Protein AF-A0AAD4YSX8-F1 (afdb_monomer_lite)

Foldseek 3Di:
DDDDDDDDDDDDDDDDDDDDDDDDDDDDDDDDDDDDDDDDDDDDDDDDDDDDDDDPPPDPPPPPPPDDPVNVVVVVVVVVVVVVVVVVVVVVVVVVVVVVVVVVVVVVVVVPQQDLLNLLVLQPPDDPVLSVVLVVVCVVVVVVVVSSPDDSPRNVVVSVVVVD

InterPro domains:
  IPR055314 At2g29880-like [PTHR47864] (16-163)
  IPR056253 At2g29880-like, C-terminal domain [PF24769] (121-162)

Organism: Prunus dulcis (NCBI:txid3755)

Sequence (164 aa):
MRPTRLQDTNEAFVPSQNETSYQSLSSGNFTSSPFLDTNLEAPLEKLPQRKKPKTESEANNNSVETITRAELVEKVYVGIDSIAAITTEIRGIHSLMEKREREREREREREREPTMFGMLSMTPNLDNRARYKALGLVHKLGMKNAFLKMLPEERSEWILYNME

Radius of gyration: 42.38 Å; chains: 1; bounding box: 93×68×117 Å

Secondary structure (DSSP, 8-state):
--PPPP-----PPP-----PPP----------------------------------------------HHHHHHHHHHHHHHHHHHHHHHHHHHHHHHHHHHHHHHHHHHHHSPPHHHHHHTSTT--HHHHHHHHHHHHHTT-HHHHHHS-HHHHHHHHHHHH-

pLDDT: mean 73.57, std 24.96, range [30.38, 98.62]

Structure (mmCIF, N/CA/C/O backbone):
data_AF-A0AAD4YSX8-F1
#
_entry.id   AF-A0AAD4YSX8-F1
#
loop_
_atom_site.group_PDB
_atom_site.id
_atom_site.type_symbol
_atom_site.label_atom_id
_atom_site.label_alt_id
_atom_site.label_comp_id
_atom_site.label_asym_id
_atom_site.label_entity_id
_atom_site.label_seq_id
_atom_site.pdbx_PDB_ins_code
_atom_site.Cartn_x
_atom_site.Cartn_y
_atom_site.Cartn_z
_atom_site.occupancy
_atom_site.B_iso_or_equiv
_atom_site.auth_seq_id
_atom_site.auth_comp_id
_atom_site.auth_asym_id
_atom_site.auth_atom_id
_atom_site.pdbx_PDB_model_num
ATOM 1 N N . MET A 1 1 ? 59.522 -51.592 31.646 1.00 36.47 1 MET A N 1
ATOM 2 C CA . MET A 1 1 ? 59.114 -50.530 32.591 1.00 36.47 1 MET A CA 1
ATOM 3 C C . MET A 1 1 ? 58.765 -49.268 31.813 1.00 36.47 1 MET A C 1
ATOM 5 O O . MET A 1 1 ? 59.530 -48.909 30.933 1.00 36.47 1 MET A O 1
ATOM 9 N N . ARG A 1 2 ? 57.650 -48.636 32.215 1.00 38.03 2 ARG A N 1
ATOM 10 C CA . ARG A 1 2 ? 57.128 -47.288 31.894 1.00 38.03 2 ARG A CA 1
ATOM 11 C C . ARG A 1 2 ? 56.547 -47.039 30.475 1.00 38.03 2 ARG A C 1
ATOM 13 O O . ARG A 1 2 ? 57.309 -46.849 29.534 1.00 38.03 2 ARG A O 1
ATOM 20 N N . PRO A 1 3 ? 55.204 -46.969 30.343 1.00 43.78 3 PRO A N 1
ATOM 21 C CA . PRO A 1 3 ? 54.506 -46.425 29.177 1.00 43.78 3 PRO A CA 1
ATOM 22 C C . PRO A 1 3 ? 54.177 -44.934 29.379 1.00 43.78 3 PRO A C 1
ATOM 24 O O . PRO A 1 3 ? 53.847 -44.523 30.495 1.00 43.78 3 PRO A O 1
ATOM 27 N N . THR A 1 4 ? 54.236 -44.127 28.315 1.00 47.12 4 THR A N 1
ATOM 28 C CA . THR A 1 4 ? 53.830 -42.712 28.363 1.00 47.12 4 THR A CA 1
ATOM 29 C C . THR A 1 4 ? 52.468 -42.518 27.704 1.00 47.12 4 THR A C 1
ATOM 31 O O . THR A 1 4 ? 52.161 -43.076 26.656 1.00 47.12 4 THR A O 1
ATOM 34 N N . ARG A 1 5 ? 51.664 -41.759 28.441 1.00 44.09 5 ARG A N 1
ATOM 35 C CA . ARG A 1 5 ? 50.216 -41.573 28.460 1.00 44.09 5 ARG A CA 1
ATOM 36 C C . ARG A 1 5 ? 49.720 -40.615 27.368 1.00 44.09 5 ARG A C 1
ATOM 38 O O . ARG A 1 5 ? 50.393 -39.635 27.062 1.00 44.09 5 ARG A O 1
ATOM 45 N N . LEU A 1 6 ? 48.512 -40.892 26.877 1.00 46.69 6 LEU A N 1
ATOM 46 C CA . LEU A 1 6 ? 47.639 -39.996 26.109 1.00 46.69 6 LEU A CA 1
ATOM 47 C C . LEU A 1 6 ? 47.436 -38.659 26.844 1.00 46.69 6 LEU A C 1
ATOM 49 O O . LEU A 1 6 ? 47.258 -38.658 28.065 1.00 46.69 6 LEU A O 1
ATOM 53 N N . GLN A 1 7 ? 47.432 -37.549 26.106 1.00 47.00 7 GLN A N 1
ATOM 54 C CA . GLN A 1 7 ? 46.979 -36.250 26.602 1.00 47.00 7 GLN A CA 1
ATOM 55 C C . GLN A 1 7 ? 45.693 -35.857 25.870 1.00 47.00 7 GLN A C 1
ATOM 57 O O . GLN A 1 7 ? 45.723 -35.523 24.690 1.00 47.00 7 GLN A O 1
ATOM 62 N N . ASP A 1 8 ? 44.584 -35.935 26.605 1.00 44.94 8 ASP A N 1
ATOM 63 C CA . ASP A 1 8 ? 43.395 -35.110 26.411 1.00 44.94 8 ASP A CA 1
ATOM 64 C C . ASP A 1 8 ? 43.659 -33.760 27.085 1.00 44.94 8 ASP A C 1
ATOM 66 O O . ASP A 1 8 ? 43.934 -33.726 28.288 1.00 44.94 8 ASP A O 1
ATOM 70 N N . THR A 1 9 ? 43.521 -32.655 26.356 1.00 52.06 9 THR A N 1
ATOM 71 C CA . THR A 1 9 ? 43.367 -31.323 26.957 1.00 52.06 9 THR A CA 1
ATOM 72 C C . THR A 1 9 ? 42.330 -30.524 26.179 1.00 52.06 9 THR A C 1
ATOM 74 O O . THR A 1 9 ? 42.583 -30.029 25.084 1.00 52.06 9 THR A O 1
ATOM 77 N N . ASN A 1 10 ? 41.149 -30.417 26.787 1.00 48.97 10 ASN A N 1
ATOM 78 C CA . ASN A 1 10 ? 40.174 -29.366 26.535 1.00 48.97 10 ASN A CA 1
ATOM 79 C C . ASN A 1 10 ? 40.813 -28.013 26.881 1.00 48.97 10 ASN A C 1
ATOM 81 O O . ASN A 1 10 ? 41.177 -27.817 28.040 1.00 48.97 10 ASN A O 1
ATOM 85 N N . GLU A 1 11 ? 40.889 -27.074 25.938 1.00 51.09 11 GLU A N 1
ATOM 86 C CA . GLU A 1 11 ? 41.159 -25.671 26.264 1.00 51.09 11 GLU A CA 1
ATOM 87 C C . GLU A 1 11 ? 40.026 -24.773 25.771 1.00 51.09 11 GLU A C 1
ATOM 89 O O . GLU A 1 11 ? 39.650 -24.744 24.599 1.00 51.09 11 GLU A O 1
ATOM 94 N N . ALA A 1 12 ? 39.442 -24.092 26.754 1.00 46.09 12 ALA A N 1
ATOM 95 C CA . ALA A 1 12 ? 38.372 -23.131 26.634 1.00 46.09 12 ALA A CA 1
ATOM 96 C C . ALA A 1 12 ? 38.856 -21.839 25.960 1.00 46.09 12 ALA A C 1
ATOM 98 O O . ALA A 1 12 ? 40.000 -21.416 26.105 1.00 46.09 12 ALA A O 1
ATOM 99 N N . PHE A 1 13 ? 37.937 -21.193 25.249 1.00 44.00 13 PHE A N 1
ATOM 100 C CA . PHE A 1 13 ? 38.135 -19.916 24.573 1.00 44.00 13 PHE A CA 1
ATOM 101 C C . PHE A 1 13 ? 38.420 -18.798 25.596 1.00 44.00 13 PHE A C 1
ATOM 103 O O . PHE A 1 13 ? 37.595 -18.534 26.471 1.00 44.00 13 PHE A O 1
ATOM 110 N N . VAL A 1 14 ? 39.571 -18.128 25.478 1.00 52.47 14 VAL A N 1
ATOM 111 C CA . VAL A 1 14 ? 39.961 -16.964 26.295 1.00 52.47 14 VAL A CA 1
ATOM 112 C C . VAL A 1 14 ? 39.785 -15.682 25.469 1.00 52.47 14 VAL A C 1
ATOM 114 O O . VAL A 1 14 ? 40.426 -15.560 24.425 1.00 52.47 14 VAL A O 1
ATOM 117 N N . PRO A 1 15 ? 38.981 -14.691 25.901 1.00 39.22 15 PRO A N 1
ATOM 118 C CA . PRO A 1 15 ? 38.964 -13.372 25.273 1.00 39.22 15 PRO A CA 1
ATOM 119 C C . PRO A 1 15 ? 40.130 -12.518 25.793 1.00 39.22 15 PRO A C 1
ATOM 121 O O . PRO A 1 15 ? 40.189 -12.179 26.974 1.00 39.22 15 PRO A O 1
ATOM 124 N N . SER A 1 16 ? 41.052 -12.160 24.899 1.00 42.44 16 SER A N 1
ATOM 125 C CA . SER A 1 16 ? 42.118 -11.184 25.149 1.00 42.44 16 SER A CA 1
ATOM 126 C C . SER A 1 16 ? 41.550 -9.763 25.059 1.00 42.44 16 SER A C 1
ATOM 128 O O . SER A 1 16 ? 40.870 -9.410 24.097 1.00 42.44 16 SER A O 1
ATOM 130 N N . GLN A 1 17 ? 41.821 -8.961 26.091 1.00 45.31 17 GLN A N 1
ATOM 131 C CA . GLN A 1 17 ? 41.582 -7.521 26.112 1.00 45.31 17 GLN A CA 1
ATOM 132 C C . GLN A 1 17 ? 42.851 -6.779 25.691 1.00 45.31 17 GLN A C 1
ATOM 134 O O . GLN A 1 17 ? 43.919 -7.036 26.245 1.00 45.31 17 GLN A O 1
ATOM 139 N N . ASN A 1 18 ? 42.720 -5.835 24.760 1.00 42.12 18 ASN A N 1
ATOM 140 C CA . ASN A 1 18 ? 43.640 -4.712 24.594 1.00 42.12 18 ASN A CA 1
ATOM 141 C C . ASN A 1 18 ? 42.841 -3.445 24.215 1.00 42.12 18 ASN A C 1
ATOM 143 O O . ASN A 1 18 ? 42.150 -3.388 23.207 1.00 42.12 18 ASN A O 1
ATOM 147 N N . GLU A 1 19 ? 42.646 -2.564 25.196 1.00 37.34 19 GLU A N 1
ATOM 148 C CA . GLU A 1 19 ? 43.289 -1.242 25.330 1.00 37.34 19 GLU A CA 1
ATOM 149 C C . GLU A 1 19 ? 42.514 -0.091 24.659 1.00 37.34 19 GLU A C 1
ATOM 151 O O . GLU A 1 19 ? 42.807 0.353 23.551 1.00 37.34 19 GLU A O 1
ATOM 156 N N . THR A 1 20 ? 41.537 0.449 25.398 1.00 38.59 20 THR A N 1
ATOM 157 C CA . THR A 1 20 ? 40.966 1.780 25.150 1.00 38.59 20 THR A CA 1
ATOM 158 C C . THR A 1 20 ? 41.870 2.828 25.799 1.00 38.59 20 THR A C 1
ATOM 160 O O . THR A 1 20 ? 42.059 2.832 27.015 1.00 38.59 20 THR A O 1
ATOM 163 N N . SER A 1 21 ? 42.430 3.710 24.972 1.00 35.22 21 SER A N 1
ATOM 164 C CA . SER A 1 21 ? 43.301 4.816 25.372 1.00 35.22 21 SER A CA 1
ATOM 165 C C . SER A 1 21 ? 42.560 5.872 26.206 1.00 35.22 21 SER A C 1
ATOM 167 O O . SER A 1 21 ? 41.429 6.256 25.905 1.00 35.22 21 SER A O 1
ATOM 169 N N . TYR A 1 22 ? 43.225 6.319 27.268 1.00 40.31 22 TYR A N 1
ATOM 170 C CA . TYR A 1 22 ? 42.784 7.293 28.262 1.00 40.31 22 TYR A CA 1
ATOM 171 C C . TYR A 1 22 ? 42.690 8.718 27.686 1.00 40.31 22 TYR A C 1
ATOM 173 O O . TYR A 1 22 ? 43.587 9.142 26.967 1.00 40.31 22 TYR A O 1
ATOM 181 N N . GLN A 1 23 ? 41.688 9.502 28.101 1.00 36.72 23 GLN A N 1
ATOM 182 C CA . GLN A 1 23 ? 41.890 10.626 29.033 1.00 36.72 23 GLN A CA 1
ATOM 183 C C . GLN A 1 23 ? 40.564 11.318 29.397 1.00 36.72 23 GLN A C 1
ATOM 185 O O . GLN A 1 23 ? 39.828 11.815 28.547 1.00 36.72 23 GLN A O 1
ATOM 190 N N . SER A 1 24 ? 40.309 11.370 30.705 1.00 38.97 24 SER A N 1
ATOM 191 C CA . SER A 1 24 ? 39.274 12.168 31.359 1.00 38.97 24 SER A CA 1
ATOM 192 C C . SER A 1 24 ? 39.807 13.560 31.694 1.00 38.97 24 SER A C 1
ATOM 194 O O . SER A 1 24 ? 40.890 13.681 32.261 1.00 38.97 24 SER A O 1
ATOM 196 N N . LEU A 1 25 ? 38.985 14.589 31.489 1.00 34.84 25 LEU A N 1
ATOM 197 C CA . LEU A 1 25 ? 39.020 15.813 32.290 1.00 34.84 25 LEU A CA 1
ATOM 198 C C . LEU A 1 25 ? 37.662 15.954 32.982 1.00 34.84 25 LEU A C 1
ATOM 200 O O . LEU A 1 25 ? 36.694 16.435 32.403 1.00 34.84 25 LEU A O 1
ATOM 204 N N . SER A 1 26 ? 37.603 15.496 34.230 1.00 39.62 26 SER A N 1
ATOM 205 C CA . SER A 1 26 ? 36.568 15.858 35.196 1.00 39.62 26 SER A CA 1
ATOM 206 C C . SER A 1 26 ? 37.270 16.200 36.506 1.00 39.62 26 SER A C 1
ATOM 208 O O . SER A 1 26 ? 37.947 15.352 37.082 1.00 39.62 26 SER A O 1
ATOM 210 N N . SER A 1 27 ? 37.103 17.441 36.956 1.00 37.22 27 SER A N 1
ATOM 211 C CA . SER A 1 27 ? 37.524 17.958 38.264 1.00 37.22 27 SER A CA 1
ATOM 212 C C . SER A 1 27 ? 36.227 18.319 39.005 1.00 37.22 27 SER A C 1
ATOM 214 O O . SER A 1 27 ? 35.489 19.157 38.500 1.00 37.22 27 SER A O 1
ATOM 216 N N . GLY A 1 28 ? 35.760 17.516 39.975 1.00 32.91 28 GLY A N 1
ATOM 217 C CA . GLY A 1 28 ? 35.861 17.767 41.433 1.00 32.91 28 GLY A CA 1
ATOM 218 C C . GLY A 1 28 ? 34.828 18.814 41.915 1.00 32.91 28 GLY A C 1
ATOM 219 O O . GLY A 1 28 ? 34.792 19.896 41.352 1.00 32.91 28 GLY A O 1
ATOM 220 N N . ASN A 1 29 ? 33.948 18.631 42.916 1.00 38.41 29 ASN A N 1
ATOM 221 C CA . ASN A 1 29 ? 34.019 17.852 44.161 1.00 38.41 29 ASN A CA 1
ATOM 222 C C . ASN A 1 29 ? 32.618 17.579 44.792 1.00 38.41 29 ASN A C 1
ATOM 224 O O . ASN A 1 29 ? 31.776 18.467 44.823 1.00 38.41 29 ASN A O 1
ATOM 228 N N . PHE A 1 30 ? 32.458 16.347 45.310 1.00 35.22 30 PHE A N 1
ATOM 229 C CA . PHE A 1 30 ? 31.779 15.803 46.521 1.00 35.22 30 PHE A CA 1
ATOM 230 C C . PHE A 1 30 ? 30.560 16.525 47.158 1.00 35.22 30 PHE A C 1
ATOM 232 O O . PHE A 1 30 ? 30.591 17.724 47.407 1.00 35.22 30 PHE A O 1
ATOM 239 N N . THR A 1 31 ? 29.499 15.817 47.596 1.00 31.31 31 THR A N 1
ATOM 240 C CA . THR A 1 31 ? 29.459 15.148 48.925 1.00 31.31 31 THR A CA 1
ATOM 241 C C . THR A 1 31 ? 28.287 14.141 49.092 1.00 31.31 31 THR A C 1
ATOM 243 O O . THR A 1 31 ? 27.151 14.453 48.760 1.00 31.31 31 THR A O 1
ATOM 246 N N . SER A 1 32 ? 28.652 12.976 49.659 1.00 32.34 32 SER A N 1
ATOM 247 C CA . SER A 1 32 ? 27.956 11.956 50.491 1.00 32.34 32 SER A CA 1
ATOM 248 C C . SER A 1 32 ? 26.796 11.041 50.014 1.00 32.34 32 SER A C 1
ATOM 250 O O . SER A 1 32 ? 25.717 11.443 49.600 1.00 32.34 32 SER A O 1
ATOM 252 N N . SER A 1 33 ? 27.053 9.749 50.258 1.00 38.78 33 SER A N 1
ATOM 253 C CA . SER A 1 33 ? 26.220 8.536 50.445 1.00 38.78 33 SER A CA 1
ATOM 254 C C . SER A 1 33 ? 26.993 7.684 51.505 1.00 38.78 33 SER A C 1
ATOM 256 O O . SER A 1 33 ? 28.178 8.007 51.674 1.00 38.78 33 SER A O 1
ATOM 258 N N . PRO A 1 34 ? 26.496 6.637 52.220 1.00 48.50 34 PRO A N 1
ATOM 259 C CA . PRO A 1 34 ? 25.294 5.818 52.014 1.00 48.50 34 PRO A CA 1
ATOM 260 C C . PRO A 1 34 ? 24.506 5.418 53.297 1.00 48.50 34 PRO A C 1
ATOM 262 O O . PRO A 1 34 ? 24.796 5.817 54.421 1.00 48.50 34 PRO A O 1
ATOM 265 N N . PHE A 1 35 ? 23.478 4.608 53.054 1.00 41.09 35 PHE A N 1
ATOM 266 C CA . PHE A 1 35 ? 22.506 3.950 53.931 1.00 41.09 35 PHE A CA 1
ATOM 267 C C . PHE A 1 35 ? 23.093 2.825 54.826 1.00 41.09 35 PHE A C 1
ATOM 269 O O . PHE A 1 35 ? 24.075 2.204 54.424 1.00 41.09 35 PHE A O 1
ATOM 276 N N . LEU A 1 36 ? 22.449 2.493 55.966 1.00 37.97 36 LEU A N 1
ATOM 277 C CA . LEU A 1 36 ? 21.665 1.246 56.198 1.00 37.97 36 LEU A CA 1
ATOM 278 C C . LEU A 1 36 ? 21.368 0.921 57.693 1.00 37.97 36 LEU A C 1
ATOM 280 O O . LEU A 1 36 ? 22.230 1.041 58.556 1.00 37.97 36 LEU A O 1
ATOM 284 N N . ASP A 1 37 ? 20.122 0.465 57.900 1.00 37.72 37 ASP A N 1
ATOM 285 C CA . ASP A 1 37 ? 19.553 -0.561 58.803 1.00 37.72 37 ASP A CA 1
ATOM 286 C C . ASP A 1 37 ? 19.862 -0.642 60.306 1.00 37.72 37 ASP A C 1
ATOM 288 O O . ASP A 1 37 ? 20.985 -0.926 60.709 1.00 37.72 37 ASP A O 1
ATOM 292 N N . THR A 1 38 ? 18.800 -0.667 61.136 1.00 30.38 38 THR A N 1
ATOM 293 C CA . THR A 1 38 ? 18.676 -1.656 62.236 1.00 30.38 38 THR A CA 1
ATOM 294 C C . THR A 1 38 ? 17.224 -1.834 62.725 1.00 30.38 38 THR A C 1
ATOM 296 O O . THR A 1 38 ? 16.585 -0.890 63.182 1.00 30.38 38 THR A O 1
ATOM 299 N N . ASN A 1 39 ? 16.722 -3.073 62.679 1.00 43.81 39 ASN A N 1
ATOM 300 C CA . ASN A 1 39 ? 15.679 -3.597 63.572 1.00 43.81 39 ASN A CA 1
ATOM 301 C C . ASN A 1 39 ? 16.382 -4.375 64.704 1.00 43.81 39 ASN A C 1
ATOM 303 O O . ASN A 1 39 ? 17.262 -5.167 64.375 1.00 43.81 39 ASN A O 1
ATOM 307 N N . LEU A 1 40 ? 15.967 -4.185 65.971 1.00 41.12 40 LEU A N 1
ATOM 308 C CA . LEU A 1 40 ? 15.732 -5.197 67.035 1.00 41.12 40 LEU A CA 1
ATOM 309 C C . LEU A 1 40 ? 15.933 -4.664 68.481 1.00 41.12 40 LEU A C 1
ATOM 311 O O . LEU A 1 40 ? 17.022 -4.253 68.862 1.00 41.12 40 LEU A O 1
ATOM 315 N N . GLU A 1 41 ? 14.854 -4.828 69.265 1.00 34.22 41 GLU A N 1
ATOM 316 C CA . GLU A 1 41 ? 14.779 -5.288 70.675 1.00 34.22 41 GLU A CA 1
ATOM 317 C C . GLU A 1 41 ? 14.809 -4.294 71.877 1.00 34.22 41 GLU A C 1
ATOM 319 O O . GLU A 1 41 ? 15.597 -3.359 71.949 1.00 34.22 41 GLU A O 1
ATOM 324 N N . ALA A 1 42 ? 13.868 -4.510 72.821 1.00 42.38 42 ALA A N 1
ATOM 325 C CA . ALA A 1 42 ? 13.394 -3.634 73.922 1.00 42.38 42 ALA A CA 1
ATOM 326 C C . ALA A 1 42 ? 13.992 -3.985 75.316 1.00 42.38 42 ALA A C 1
ATOM 328 O O . ALA A 1 42 ? 14.569 -5.066 75.435 1.00 42.38 42 ALA A O 1
ATOM 329 N N . PRO A 1 43 ? 13.848 -3.154 76.393 1.00 37.56 43 PRO A N 1
ATOM 330 C CA . PRO A 1 43 ? 12.761 -3.380 77.386 1.00 37.56 43 PRO A CA 1
ATOM 331 C C . PRO A 1 43 ? 12.268 -2.177 78.266 1.00 37.56 43 PRO A C 1
ATOM 333 O O . PRO A 1 43 ? 13.024 -1.285 78.627 1.00 37.56 43 PRO A O 1
ATOM 336 N N . LEU A 1 44 ? 10.990 -2.272 78.684 1.00 39.12 44 LEU A N 1
ATOM 337 C CA . LEU A 1 44 ? 10.345 -1.949 79.990 1.00 39.12 44 LEU A CA 1
ATOM 338 C C . LEU A 1 44 ? 10.568 -0.603 80.744 1.00 39.12 44 LEU A C 1
ATOM 340 O O . LEU A 1 44 ? 11.667 -0.327 81.194 1.00 39.12 44 LEU A O 1
ATOM 344 N N . GLU A 1 45 ? 9.448 0.097 81.037 1.00 36.31 45 GLU A N 1
ATOM 345 C CA . GLU A 1 45 ? 9.057 0.895 82.248 1.00 36.31 45 GLU A CA 1
ATOM 346 C C . GLU A 1 45 ? 8.163 2.095 81.813 1.00 36.31 45 GLU A C 1
ATOM 348 O O . GLU A 1 45 ? 8.511 2.775 80.861 1.00 36.31 45 GLU A O 1
ATOM 353 N N . LYS A 1 46 ? 6.998 2.495 82.361 1.00 42.75 46 LYS A N 1
ATOM 354 C CA . LYS A 1 46 ? 6.200 2.262 83.586 1.00 42.75 46 LYS A CA 1
ATOM 355 C C . LYS A 1 46 ? 4.716 2.673 83.317 1.00 42.75 46 LYS A C 1
ATOM 357 O O . LYS A 1 46 ? 4.416 3.348 82.340 1.00 42.75 46 LYS A O 1
ATOM 362 N N . LEU A 1 47 ? 3.812 2.231 84.202 1.00 42.22 47 LEU A N 1
ATOM 363 C CA . LEU A 1 47 ? 2.323 2.238 84.201 1.00 42.22 47 LEU A CA 1
ATOM 364 C C . LEU A 1 47 ? 1.648 3.649 84.420 1.00 42.22 47 LEU A C 1
ATOM 366 O O . LEU A 1 47 ? 2.342 4.657 84.410 1.00 42.22 47 LEU A O 1
ATOM 370 N N . PRO A 1 48 ? 0.319 3.776 84.682 1.00 44.09 48 PRO A N 1
ATOM 371 C CA . PRO A 1 48 ? -0.752 4.243 83.790 1.00 44.09 48 PRO A CA 1
ATOM 372 C C . PRO A 1 48 ? -1.327 5.644 84.138 1.00 44.09 48 PRO A C 1
ATOM 374 O O . PRO A 1 48 ? -1.488 5.997 85.304 1.00 44.09 48 PRO A O 1
ATOM 377 N N . GLN A 1 49 ? -1.826 6.400 83.157 1.00 41.78 49 GLN A N 1
ATOM 378 C CA . GLN A 1 49 ? -2.755 7.516 83.420 1.00 41.78 49 GLN A CA 1
ATOM 379 C C . GLN A 1 49 ? -4.143 7.149 82.894 1.00 41.78 49 GLN A C 1
ATOM 381 O O . GLN A 1 49 ? -4.542 7.419 81.765 1.00 41.78 49 GLN A O 1
ATOM 386 N N . ARG A 1 50 ? -4.880 6.451 83.758 1.00 47.56 50 ARG A N 1
ATOM 387 C CA . ARG A 1 50 ? -6.313 6.208 83.629 1.00 47.56 50 ARG A CA 1
ATOM 388 C C . ARG A 1 50 ? -7.049 7.515 83.931 1.00 47.56 50 ARG A C 1
ATOM 390 O O . ARG A 1 50 ? -6.947 7.987 85.059 1.00 47.56 50 ARG A O 1
ATOM 397 N N . LYS A 1 51 ? -7.852 8.010 82.979 1.00 52.09 51 LYS A N 1
ATOM 398 C CA . LYS A 1 51 ? -9.260 8.442 83.165 1.00 52.09 51 LYS A CA 1
ATOM 399 C C . LYS A 1 51 ? -9.869 8.937 81.839 1.00 52.09 51 LYS A C 1
ATOM 401 O O . LYS A 1 51 ? -9.423 9.920 81.266 1.00 52.09 51 LYS A O 1
ATOM 406 N N . LYS A 1 52 ? -10.908 8.226 81.381 1.00 53.47 52 LYS A N 1
ATOM 407 C CA . LYS A 1 52 ? -11.847 8.635 80.319 1.00 53.47 52 LYS A CA 1
ATOM 408 C C . LYS A 1 52 ? -12.743 9.773 80.831 1.00 53.47 52 LYS A C 1
ATOM 410 O O . LYS A 1 52 ? -13.094 9.753 82.012 1.00 53.47 52 LYS A O 1
ATOM 415 N N . PRO A 1 53 ? -13.258 10.624 79.936 1.00 48.72 53 PRO A N 1
ATOM 416 C CA . PRO A 1 53 ? -14.709 10.774 79.875 1.00 48.72 53 PRO A CA 1
ATOM 417 C C . PRO A 1 53 ? -15.272 10.148 78.598 1.00 48.72 53 PRO A C 1
ATOM 419 O O . PRO A 1 53 ? -14.750 10.293 77.498 1.00 48.72 53 PRO A O 1
ATOM 422 N N . LYS A 1 54 ? -16.324 9.366 78.815 1.00 52.28 54 LYS A N 1
ATOM 423 C CA . LYS A 1 54 ? -17.124 8.637 77.840 1.00 52.28 54 LYS A CA 1
ATOM 424 C C . LYS A 1 54 ? -17.919 9.648 77.006 1.00 52.28 54 LYS A C 1
ATOM 426 O O . LYS A 1 54 ? -18.808 10.291 77.550 1.00 52.28 54 LYS A O 1
ATOM 431 N N . THR A 1 55 ? -17.621 9.759 75.714 1.00 46.00 55 THR A N 1
ATOM 432 C CA . THR A 1 55 ? -18.575 10.292 74.736 1.00 46.00 55 THR A CA 1
ATOM 433 C C . THR A 1 55 ? -19.250 9.088 74.100 1.00 46.00 55 THR A C 1
ATOM 435 O O . THR A 1 55 ? -18.607 8.280 73.433 1.00 46.00 55 THR A O 1
ATOM 438 N N . GLU A 1 56 ? -20.532 8.917 74.397 1.00 50.53 56 GLU A N 1
ATOM 439 C CA . GLU A 1 56 ? -21.409 8.023 73.654 1.00 50.53 56 GLU A CA 1
ATOM 440 C C . GLU A 1 56 ? -21.543 8.613 72.249 1.00 50.53 56 GLU A C 1
ATOM 442 O O . GLU A 1 56 ? -22.312 9.540 72.029 1.00 50.53 56 GLU A O 1
ATOM 447 N N . SER A 1 57 ? -20.739 8.129 71.300 1.00 48.41 57 SER A N 1
ATOM 448 C CA . SER A 1 57 ? -21.137 8.194 69.898 1.00 48.41 57 SER A CA 1
ATOM 449 C C . SER A 1 57 ? -21.919 6.920 69.600 1.00 48.41 57 SER A C 1
ATOM 451 O O . SER A 1 57 ? -21.378 5.915 69.129 1.00 48.41 57 SER A O 1
ATOM 453 N N . GLU A 1 58 ? -23.204 6.955 69.940 1.00 55.09 58 GLU A N 1
ATOM 454 C CA . GLU A 1 58 ? -24.202 6.185 69.212 1.00 55.09 58 GLU A CA 1
ATOM 455 C C . GLU A 1 58 ? -24.128 6.595 67.741 1.00 55.09 58 GLU A C 1
ATOM 457 O O . GLU A 1 58 ? -24.510 7.700 67.377 1.00 55.09 58 GLU A O 1
ATOM 462 N N . ALA A 1 59 ? -23.548 5.720 66.925 1.00 50.19 59 ALA A N 1
ATOM 463 C CA . ALA A 1 59 ? -23.885 5.497 65.520 1.00 50.19 59 ALA A CA 1
ATOM 464 C C . ALA A 1 59 ? -22.892 4.468 64.973 1.00 50.19 59 ALA A C 1
ATOM 466 O O . ALA A 1 59 ? -22.038 4.752 64.135 1.00 50.19 59 ALA A O 1
ATOM 467 N N . ASN A 1 60 ? -22.987 3.239 65.484 1.00 49.91 60 ASN A N 1
ATOM 468 C CA . ASN A 1 60 ? -22.519 2.087 64.732 1.00 49.91 60 ASN A CA 1
ATOM 469 C C . ASN A 1 60 ? -23.450 1.934 63.521 1.00 49.91 60 ASN A C 1
ATOM 471 O O . ASN A 1 60 ? -24.405 1.163 63.557 1.00 49.91 60 ASN A O 1
ATOM 475 N N . ASN A 1 61 ? -23.188 2.695 62.463 1.00 55.88 61 ASN A N 1
ATOM 476 C CA . ASN A 1 61 ? -23.850 2.530 61.176 1.00 55.88 61 ASN A CA 1
ATOM 477 C C . ASN A 1 61 ? -23.145 1.423 60.384 1.00 55.88 61 ASN A C 1
ATOM 479 O O . ASN A 1 61 ? -22.769 1.619 59.234 1.00 55.88 61 ASN A O 1
ATOM 483 N N . ASN A 1 62 ? -22.992 0.237 60.973 1.00 55.06 62 ASN A N 1
ATOM 484 C CA . ASN A 1 62 ? -22.816 -0.976 60.182 1.00 55.06 62 ASN A CA 1
ATOM 485 C C . ASN A 1 62 ? -24.203 -1.387 59.670 1.00 55.06 62 ASN A C 1
ATOM 487 O O . ASN A 1 62 ? -24.754 -2.414 60.063 1.00 55.06 62 ASN A O 1
ATOM 491 N N . SER A 1 63 ? -24.797 -0.535 58.831 1.00 48.81 63 SER A N 1
ATOM 492 C CA . SER A 1 63 ? -25.916 -0.938 57.992 1.00 48.81 63 SER A CA 1
ATOM 493 C C . SER A 1 63 ? -25.347 -1.943 57.003 1.00 48.81 63 SER A C 1
ATOM 495 O O . SER A 1 63 ? -24.644 -1.572 56.065 1.00 48.81 63 SER A O 1
ATOM 497 N N . VAL A 1 64 ? -25.590 -3.229 57.247 1.00 62.88 64 VAL A N 1
ATOM 498 C CA . VAL A 1 64 ? -25.446 -4.243 56.206 1.00 62.88 64 VAL A CA 1
ATOM 499 C C . VAL A 1 64 ? -26.503 -3.894 55.162 1.00 62.88 64 VAL A C 1
ATOM 501 O O . VAL A 1 64 ? -27.669 -4.264 55.307 1.00 62.88 64 VAL A O 1
ATOM 504 N N . GLU A 1 65 ? -26.116 -3.109 54.153 1.00 68.75 65 GLU A N 1
ATOM 505 C CA . GLU A 1 65 ? -26.944 -2.867 52.975 1.00 68.75 65 GLU A CA 1
ATOM 506 C C . GLU A 1 65 ? -27.269 -4.227 52.364 1.00 68.75 65 GLU A C 1
ATOM 508 O O . GLU A 1 65 ? -26.435 -4.900 51.754 1.00 68.75 65 GLU A O 1
ATOM 513 N N . THR A 1 66 ? -28.491 -4.680 52.621 1.00 77.44 66 THR A N 1
ATOM 514 C CA . THR A 1 66 ? -28.973 -5.956 52.121 1.00 77.44 66 THR A CA 1
ATOM 515 C C . THR A 1 66 ? -29.405 -5.709 50.686 1.00 77.44 66 THR A C 1
ATOM 517 O O . THR A 1 66 ? -30.526 -5.267 50.450 1.00 77.44 66 THR A O 1
ATOM 520 N N . ILE A 1 67 ? -28.490 -5.942 49.738 1.00 85.56 67 ILE A N 1
ATOM 521 C CA . ILE A 1 67 ? -28.795 -5.861 48.306 1.00 85.56 67 ILE A CA 1
ATOM 522 C C . ILE A 1 67 ? -29.993 -6.750 48.008 1.00 85.56 67 ILE A C 1
ATOM 524 O O . ILE A 1 67 ? -30.016 -7.944 48.332 1.00 85.56 67 ILE A O 1
ATOM 528 N N . THR A 1 68 ? -31.000 -6.162 47.379 1.00 93.44 68 THR A N 1
ATOM 529 C CA . 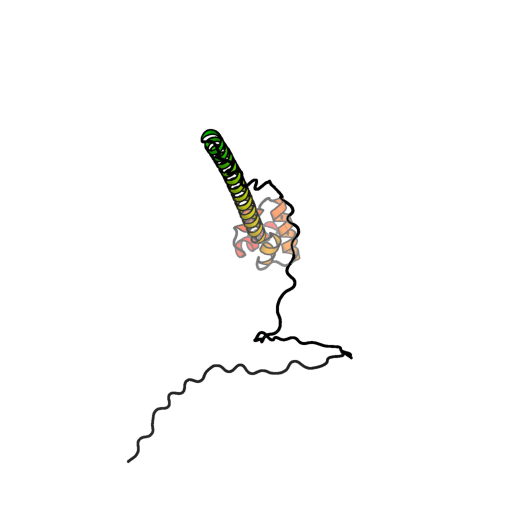THR A 1 68 ? -32.172 -6.919 46.969 1.00 93.44 68 THR A CA 1
ATOM 530 C C . THR A 1 68 ? -31.827 -7.787 45.761 1.00 93.44 68 THR A C 1
ATOM 532 O O . THR A 1 68 ? -30.948 -7.483 44.952 1.00 93.44 68 THR A O 1
ATOM 535 N N . ARG A 1 69 ? -32.557 -8.892 45.589 1.00 93.06 69 ARG A N 1
ATOM 536 C CA . ARG A 1 69 ? -32.403 -9.754 44.407 1.00 93.06 69 ARG A CA 1
ATOM 537 C C . ARG A 1 69 ? -32.567 -8.973 43.094 1.00 93.06 69 ARG A C 1
ATOM 539 O O . ARG A 1 69 ? -31.904 -9.305 42.118 1.00 93.06 69 ARG A O 1
ATOM 546 N N . ALA A 1 70 ? -33.442 -7.966 43.069 1.00 93.62 70 ALA A N 1
ATOM 547 C CA . ALA A 1 70 ? -33.673 -7.129 41.894 1.00 93.62 70 ALA A CA 1
ATOM 548 C C . ALA A 1 70 ? -32.434 -6.289 41.542 1.00 93.62 70 ALA A C 1
ATOM 550 O O . ALA A 1 70 ? -31.986 -6.324 40.399 1.00 93.62 70 ALA A O 1
ATOM 551 N N . GLU A 1 71 ? -31.822 -5.636 42.533 1.00 94.38 71 GLU A N 1
ATOM 552 C CA . GLU A 1 71 ? -30.581 -4.865 42.354 1.00 94.38 71 GLU A CA 1
ATOM 553 C C . GLU A 1 71 ? -29.414 -5.745 41.894 1.00 94.38 71 GLU A C 1
ATOM 555 O O . GLU A 1 71 ? -28.606 -5.330 41.065 1.00 94.38 71 GLU A O 1
ATOM 560 N N . LEU A 1 72 ? -29.317 -6.980 42.402 1.00 94.94 72 LEU A N 1
ATOM 561 C CA . LEU A 1 72 ? -28.298 -7.926 41.944 1.00 94.94 72 LEU A CA 1
ATOM 562 C C . LEU A 1 72 ? -28.476 -8.259 40.456 1.00 94.94 72 LEU A C 1
ATOM 564 O O . LEU A 1 72 ? -27.499 -8.282 39.711 1.00 94.94 72 LEU A O 1
ATOM 568 N N . VAL A 1 73 ? -29.713 -8.509 40.022 1.00 95.69 73 VAL A N 1
ATOM 569 C CA . VAL A 1 73 ? -30.025 -8.819 38.620 1.00 95.69 73 VAL A CA 1
ATOM 570 C C . VAL A 1 73 ? -29.706 -7.631 37.714 1.00 95.69 73 VAL A C 1
ATOM 572 O O . VAL A 1 73 ? -29.075 -7.820 36.677 1.00 95.69 73 VAL A O 1
ATOM 575 N N . GLU A 1 74 ? -30.070 -6.413 38.113 1.00 96.12 74 GLU A N 1
ATOM 576 C CA . GLU A 1 74 ? -29.740 -5.194 37.365 1.00 96.12 74 GLU A CA 1
ATOM 577 C C . GLU A 1 74 ? -28.224 -5.018 37.210 1.00 96.12 74 GLU A C 1
ATOM 579 O O . GLU A 1 74 ? -27.731 -4.835 36.097 1.00 96.12 74 GLU A O 1
ATOM 584 N N . LYS A 1 75 ? -27.462 -5.175 38.301 1.00 95.06 75 LYS A N 1
ATOM 585 C CA . LYS A 1 75 ? -25.992 -5.108 38.263 1.00 95.06 75 LYS A CA 1
ATOM 586 C C . LYS A 1 75 ? -25.382 -6.151 37.326 1.00 95.06 75 LYS A C 1
ATOM 588 O O . LYS A 1 75 ? -24.398 -5.855 36.653 1.00 95.06 75 LYS A O 1
ATOM 593 N N . VAL A 1 76 ? -25.959 -7.353 37.261 1.00 97.06 76 VAL A N 1
ATOM 594 C CA . VAL A 1 76 ? -25.522 -8.396 36.321 1.00 97.06 76 VAL A CA 1
ATOM 595 C C . VAL A 1 76 ? -25.788 -7.980 34.875 1.00 97.06 76 VAL A C 1
ATOM 597 O O . VAL A 1 76 ? -24.889 -8.120 34.050 1.00 97.06 76 VAL A O 1
ATOM 600 N N . TYR A 1 77 ? -26.964 -7.427 34.564 1.00 97.75 77 TYR A N 1
ATOM 601 C CA . TYR A 1 77 ? -27.264 -6.937 33.213 1.00 97.75 77 TYR A CA 1
ATOM 602 C C . TYR A 1 77 ? -26.315 -5.815 32.784 1.00 97.75 77 TYR A C 1
ATOM 604 O O . TYR A 1 77 ? -25.696 -5.918 31.728 1.00 97.75 77 TYR A O 1
ATOM 612 N N . VAL A 1 78 ? -26.101 -4.812 33.641 1.00 97.38 78 VAL A N 1
ATOM 613 C CA . VAL A 1 78 ? -25.136 -3.730 33.377 1.00 97.38 78 VAL A CA 1
ATOM 614 C C . VAL A 1 78 ? -23.721 -4.286 33.167 1.00 97.38 78 VAL A C 1
ATOM 616 O O . VAL A 1 78 ? -22.987 -3.827 32.290 1.00 97.38 78 VAL A O 1
ATOM 619 N N . GLY A 1 79 ? -23.330 -5.304 33.941 1.00 98.06 79 GLY A N 1
ATOM 620 C CA . GLY A 1 79 ? -22.052 -5.993 33.770 1.00 98.06 79 GLY A CA 1
ATOM 621 C C . GLY A 1 79 ? -21.923 -6.688 32.412 1.00 98.06 79 GLY A C 1
ATOM 622 O O . GLY A 1 79 ? -20.885 -6.570 31.763 1.00 98.06 79 GLY A O 1
ATOM 623 N N . ILE A 1 80 ? -22.976 -7.371 31.958 1.00 97.94 80 ILE A N 1
ATOM 624 C CA . ILE A 1 80 ? -23.018 -8.034 30.645 1.00 97.94 80 ILE A CA 1
ATOM 625 C C . ILE A 1 80 ? -22.894 -7.005 29.516 1.00 97.94 80 ILE A C 1
ATOM 627 O O . ILE A 1 80 ? -22.091 -7.206 28.603 1.00 97.94 80 ILE A O 1
ATOM 631 N N . ASP A 1 81 ? -23.619 -5.890 29.604 1.00 97.81 81 ASP A N 1
ATOM 632 C CA . ASP A 1 81 ? -23.570 -4.823 28.599 1.00 97.81 81 ASP A CA 1
ATOM 633 C C . ASP A 1 81 ? -22.175 -4.189 28.519 1.00 97.81 81 ASP A C 1
ATOM 635 O O . ASP A 1 81 ? -21.634 -3.987 27.429 1.00 97.81 81 ASP A O 1
ATOM 639 N N . SER A 1 82 ? -21.543 -3.954 29.673 1.00 98.31 82 SER A N 1
ATOM 640 C CA . SER A 1 82 ? -20.165 -3.457 29.750 1.00 98.31 82 SER A CA 1
ATOM 641 C C . SER A 1 82 ? -19.166 -4.425 29.102 1.00 98.31 82 SER A C 1
ATOM 643 O O . SER A 1 82 ? -18.331 -4.018 28.290 1.00 98.31 82 SER A O 1
ATOM 645 N N . ILE A 1 83 ? -19.288 -5.730 29.369 1.00 98.31 83 ILE A N 1
ATOM 646 C CA . ILE A 1 83 ? -18.445 -6.761 28.741 1.00 98.31 83 ILE A CA 1
ATOM 647 C C . ILE A 1 83 ? -18.651 -6.790 27.221 1.00 98.31 83 ILE A C 1
ATOM 649 O O . ILE A 1 83 ? -17.679 -6.896 26.464 1.00 98.31 83 ILE A O 1
ATOM 653 N N . ALA A 1 84 ? -19.896 -6.682 26.753 1.00 98.31 84 ALA A N 1
ATOM 654 C CA . ALA A 1 84 ? -20.213 -6.663 25.328 1.00 98.31 84 ALA A CA 1
ATOM 655 C C . ALA A 1 84 ? -19.613 -5.433 24.621 1.00 98.31 84 ALA A C 1
ATOM 657 O O . ALA A 1 84 ? -19.060 -5.558 23.519 1.00 98.31 84 ALA A O 1
ATOM 658 N N . ALA A 1 85 ? -19.661 -4.267 25.271 1.00 98.50 85 ALA A N 1
ATOM 659 C CA . ALA A 1 85 ? -19.039 -3.042 24.779 1.00 98.50 85 ALA A CA 1
ATOM 660 C C . ALA A 1 85 ? -17.516 -3.202 24.645 1.00 98.50 85 ALA A C 1
ATOM 662 O O . ALA A 1 85 ? -16.978 -3.048 23.546 1.00 98.50 85 ALA A O 1
ATOM 663 N N . ILE A 1 86 ? -16.839 -3.640 25.713 1.00 98.50 86 ILE A N 1
ATOM 664 C CA . IL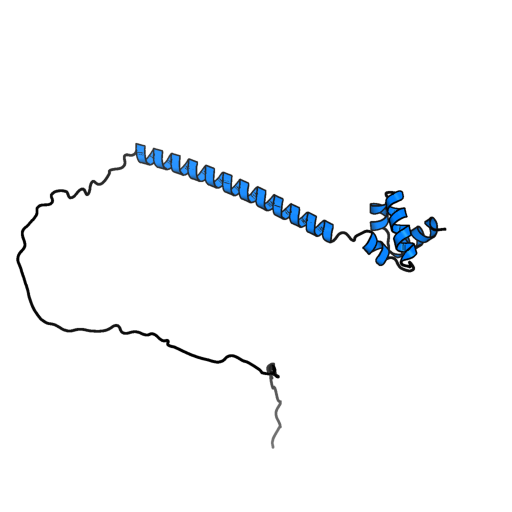E A 1 86 ? -15.382 -3.866 25.724 1.00 98.50 86 ILE A CA 1
ATOM 665 C C . ILE A 1 86 ? -14.972 -4.876 24.644 1.00 98.50 86 ILE A C 1
ATOM 667 O O . ILE A 1 86 ? -14.009 -4.664 23.907 1.00 98.50 86 ILE A O 1
ATOM 671 N N . THR A 1 87 ? -15.724 -5.969 24.499 1.00 98.50 87 THR A N 1
ATOM 672 C CA . THR A 1 87 ? -15.451 -6.995 23.479 1.00 98.50 87 THR A CA 1
ATOM 673 C C . THR A 1 87 ? -15.514 -6.409 22.067 1.00 98.50 87 THR A C 1
ATOM 675 O O . THR A 1 87 ? -14.697 -6.737 21.201 1.00 98.50 87 THR A O 1
ATOM 678 N N . THR A 1 88 ? -16.470 -5.512 21.827 1.00 98.50 88 THR A N 1
ATOM 679 C CA . THR A 1 88 ? -16.627 -4.842 20.534 1.00 98.50 88 THR A CA 1
ATOM 680 C C . THR A 1 88 ? -15.469 -3.886 20.258 1.00 98.50 88 THR A C 1
ATOM 682 O O . THR A 1 88 ? -14.939 -3.886 19.143 1.00 98.50 88 THR A O 1
ATOM 685 N N . GLU A 1 89 ? -15.027 -3.131 21.264 1.00 98.56 89 GLU A N 1
ATOM 686 C CA . GLU A 1 89 ? -13.863 -2.246 21.160 1.00 98.56 89 GLU A CA 1
ATOM 687 C C . GLU A 1 89 ? -12.577 -3.024 20.864 1.00 98.56 89 GLU A C 1
ATOM 689 O O . GLU A 1 89 ? -11.859 -2.676 19.927 1.00 98.56 89 GLU A O 1
ATOM 694 N N . ILE A 1 90 ? -12.322 -4.128 21.575 1.00 98.62 90 ILE A N 1
ATOM 695 C CA . ILE A 1 90 ? -11.154 -4.994 21.341 1.00 98.62 90 ILE A CA 1
ATOM 696 C C . ILE A 1 90 ? -11.150 -5.523 19.905 1.00 98.62 90 ILE A C 1
ATOM 698 O O . ILE A 1 90 ? -10.123 -5.474 19.225 1.00 98.62 90 ILE A O 1
ATOM 702 N N . ARG A 1 91 ? -12.302 -5.987 19.405 1.00 98.38 91 ARG A N 1
ATOM 703 C CA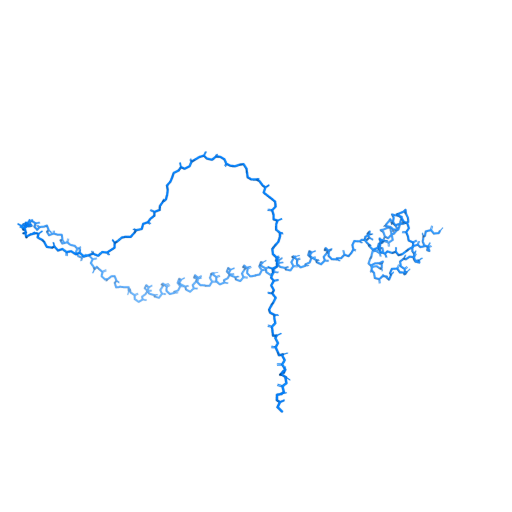 . ARG A 1 91 ? -12.426 -6.442 18.013 1.00 98.38 91 ARG A CA 1
ATOM 704 C C . ARG A 1 91 ? -12.145 -5.310 17.021 1.00 98.38 91 ARG A C 1
ATOM 706 O O . ARG A 1 91 ? -11.482 -5.536 16.008 1.00 98.38 91 ARG A O 1
ATOM 713 N N . GLY A 1 92 ? -12.611 -4.097 17.318 1.00 98.50 92 GLY A N 1
ATOM 714 C CA . GLY A 1 92 ? -12.311 -2.900 16.531 1.00 98.50 92 GLY A CA 1
ATOM 715 C C . GLY A 1 92 ? -10.814 -2.581 16.498 1.00 98.50 92 GLY A C 1
ATOM 716 O O . GLY A 1 92 ? -10.249 -2.371 15.423 1.00 98.50 92 GLY A O 1
ATOM 717 N N . ILE A 1 93 ? -10.151 -2.624 17.656 1.00 98.44 93 ILE A N 1
ATOM 718 C CA . ILE A 1 93 ? -8.703 -2.415 17.781 1.00 98.44 93 ILE A CA 1
ATOM 719 C C . ILE A 1 93 ? -7.938 -3.474 16.985 1.00 98.44 93 ILE A C 1
ATOM 721 O O . ILE A 1 93 ? -7.043 -3.118 16.218 1.00 98.44 93 ILE A O 1
ATOM 725 N N . HIS A 1 94 ? -8.316 -4.750 17.098 1.00 98.44 94 HIS A N 1
ATOM 726 C CA . HIS A 1 94 ? -7.685 -5.837 16.348 1.00 98.44 94 HIS A CA 1
ATOM 727 C C . HIS A 1 94 ? -7.781 -5.610 14.833 1.00 98.44 94 HIS A C 1
ATOM 729 O O . HIS A 1 94 ? -6.775 -5.677 14.130 1.00 98.44 94 HIS A O 1
ATOM 735 N N . SER A 1 95 ? -8.967 -5.255 14.328 1.00 98.25 95 SER A N 1
ATOM 736 C CA . SER A 1 95 ? -9.160 -4.946 12.905 1.00 98.25 95 SER A CA 1
ATOM 737 C C . SER A 1 95 ? -8.292 -3.767 12.441 1.00 98.25 95 SER A C 1
ATOM 739 O O . SER A 1 95 ? -7.668 -3.820 11.376 1.00 98.25 95 SER A O 1
ATOM 741 N N . LEU A 1 96 ? -8.183 -2.713 13.257 1.00 98.19 96 LEU A N 1
ATOM 742 C CA . LEU A 1 96 ? -7.320 -1.569 12.960 1.00 98.19 96 LEU A CA 1
ATOM 743 C C . LEU A 1 96 ? -5.833 -1.958 12.956 1.00 98.19 96 LEU A C 1
ATOM 745 O O . LEU A 1 96 ? -5.073 -1.492 12.102 1.00 98.19 96 LEU A O 1
ATOM 749 N N . MET A 1 97 ? -5.410 -2.801 13.900 1.00 97.75 97 MET A N 1
ATOM 750 C CA . MET A 1 97 ? -4.042 -3.314 13.975 1.00 97.75 97 MET A CA 1
ATOM 751 C C . MET A 1 97 ? -3.685 -4.135 12.739 1.00 97.75 97 MET A C 1
ATOM 753 O O . MET A 1 97 ? -2.663 -3.855 12.113 1.00 97.75 97 MET A O 1
ATOM 757 N N . GLU A 1 98 ? -4.555 -5.057 12.340 1.00 97.81 98 GLU A N 1
ATOM 758 C CA . GLU A 1 98 ? -4.390 -5.895 11.152 1.00 97.81 98 GLU A CA 1
ATOM 759 C C . GLU A 1 98 ? -4.315 -5.054 9.866 1.00 97.81 98 GLU A C 1
ATOM 761 O O . GLU A 1 98 ? -3.479 -5.283 8.987 1.00 97.81 98 GLU A O 1
ATOM 766 N N . LYS A 1 99 ? -5.162 -4.021 9.745 1.00 97.81 99 LYS A N 1
ATOM 767 C CA . LYS A 1 99 ? -5.104 -3.087 8.611 1.00 97.81 99 LYS A CA 1
ATOM 768 C C . LYS A 1 99 ? -3.749 -2.381 8.544 1.00 97.81 99 LYS A C 1
ATOM 770 O O . LYS A 1 99 ? -3.149 -2.331 7.471 1.00 97.81 99 LYS A O 1
ATOM 775 N N . ARG A 1 100 ? -3.264 -1.876 9.682 1.00 97.19 100 ARG A N 1
ATOM 776 C CA . ARG A 1 100 ? -1.978 -1.172 9.779 1.00 97.19 100 ARG A CA 1
ATOM 777 C C . ARG A 1 100 ? -0.795 -2.098 9.495 1.00 97.19 100 ARG A C 1
ATOM 779 O O . ARG A 1 100 ? 0.177 -1.682 8.877 1.00 97.19 100 ARG A O 1
ATOM 786 N N . GLU A 1 101 ? -0.835 -3.342 9.955 1.00 96.94 101 GLU A N 1
ATOM 787 C CA . GLU A 1 101 ? 0.202 -4.333 9.654 1.00 96.94 101 GLU A CA 1
ATOM 788 C C . GLU A 1 101 ? 0.293 -4.611 8.153 1.00 96.94 101 GLU A C 1
ATOM 790 O O . GLU A 1 101 ? 1.371 -4.484 7.572 1.00 96.94 101 GLU A O 1
ATOM 795 N N . ARG A 1 102 ? -0.850 -4.863 7.512 1.00 96.75 102 ARG A N 1
ATOM 796 C CA . ARG A 1 102 ? -0.930 -5.097 6.067 1.00 96.75 102 ARG A CA 1
ATOM 797 C C . ARG A 1 102 ? -0.494 -3.884 5.240 1.00 96.75 102 ARG A C 1
ATOM 799 O O . ARG A 1 102 ? 0.021 -4.023 4.138 1.00 96.75 102 ARG A O 1
ATOM 806 N N . GLU A 1 103 ? -0.728 -2.671 5.730 1.00 96.69 103 GLU A N 1
ATOM 807 C CA . GLU A 1 103 ? -0.230 -1.452 5.086 1.00 96.69 103 GLU A CA 1
ATOM 808 C C . GLU A 1 103 ? 1.299 -1.363 5.139 1.00 96.69 103 GLU A C 1
ATOM 810 O O . GLU A 1 103 ? 1.924 -1.145 4.102 1.00 96.69 103 GLU A O 1
ATOM 815 N N . ARG A 1 104 ? 1.900 -1.635 6.305 1.00 96.00 104 ARG A N 1
ATOM 816 C CA . ARG A 1 104 ? 3.362 -1.705 6.447 1.00 96.00 104 ARG A CA 1
ATOM 817 C C . ARG A 1 104 ? 3.973 -2.831 5.619 1.00 96.00 104 ARG A C 1
ATOM 819 O O . ARG A 1 104 ? 5.090 -2.702 5.138 1.00 96.00 104 ARG A O 1
ATOM 826 N N . GLU A 1 105 ? 3.293 -3.965 5.478 1.00 94.81 105 GLU A N 1
ATOM 827 C CA . GLU A 1 105 ? 3.746 -5.045 4.595 1.00 94.81 105 GLU A CA 1
ATOM 828 C C . GLU A 1 105 ? 3.830 -4.567 3.142 1.00 94.81 105 GLU A C 1
ATOM 830 O O . GLU A 1 105 ? 4.888 -4.689 2.528 1.00 94.81 105 GLU A O 1
ATOM 835 N N . ARG A 1 106 ? 2.771 -3.922 2.637 1.00 92.25 106 ARG A N 1
ATOM 836 C CA . ARG A 1 106 ? 2.764 -3.330 1.289 1.00 92.25 106 ARG A CA 1
ATOM 837 C C . ARG A 1 106 ? 3.802 -2.228 1.115 1.00 92.25 106 ARG A C 1
ATOM 839 O O . ARG A 1 106 ? 4.349 -2.072 0.033 1.00 92.25 106 ARG A O 1
ATOM 846 N N . GLU A 1 107 ? 4.064 -1.432 2.146 1.00 90.69 107 GLU A N 1
ATOM 847 C CA . GLU A 1 107 ? 5.134 -0.430 2.117 1.00 90.69 107 GLU A CA 1
ATOM 848 C C . GLU A 1 107 ? 6.504 -1.085 1.954 1.00 90.69 107 GLU A C 1
ATOM 850 O O . GLU A 1 107 ? 7.217 -0.761 1.008 1.00 90.69 107 GLU A O 1
ATOM 855 N N . ARG A 1 108 ? 6.815 -2.098 2.769 1.00 89.25 108 ARG A N 1
ATOM 856 C CA . ARG A 1 108 ? 8.063 -2.857 2.628 1.00 89.25 108 ARG A CA 1
ATOM 857 C C . ARG A 1 108 ? 8.151 -3.615 1.302 1.00 89.25 108 ARG A C 1
ATOM 859 O O . ARG A 1 108 ? 9.248 -3.874 0.826 1.00 89.25 108 ARG A O 1
ATOM 866 N N . GLU A 1 109 ? 7.033 -4.045 0.722 1.00 86.12 109 GLU A N 1
ATOM 867 C CA . GLU A 1 109 ? 7.010 -4.632 -0.624 1.00 86.12 109 GLU A CA 1
ATOM 868 C C . GLU A 1 109 ? 7.396 -3.587 -1.678 1.00 86.12 109 GLU A C 1
ATOM 870 O O . GLU A 1 109 ? 8.300 -3.837 -2.470 1.00 86.12 109 GLU A O 1
ATOM 875 N N . ARG A 1 110 ? 6.813 -2.383 -1.624 1.00 82.12 110 ARG A N 1
ATOM 876 C CA . ARG A 1 110 ? 7.175 -1.271 -2.521 1.00 82.12 110 ARG A CA 1
ATOM 877 C C . ARG A 1 110 ? 8.623 -0.813 -2.358 1.00 82.12 110 ARG A C 1
ATOM 879 O O . ARG A 1 110 ? 9.238 -0.440 -3.346 1.00 82.12 110 ARG A O 1
ATOM 886 N N . GLU A 1 111 ? 9.165 -0.840 -1.143 1.00 80.81 111 GLU A N 1
ATOM 887 C CA . GLU A 1 111 ? 10.585 -0.546 -0.895 1.00 80.81 111 GLU A CA 1
ATOM 888 C C . GLU A 1 111 ? 11.516 -1.630 -1.454 1.00 80.81 111 GLU A C 1
ATOM 890 O O . GLU A 1 111 ? 12.642 -1.330 -1.851 1.00 80.81 111 GLU A O 1
ATOM 895 N N . ARG A 1 112 ? 11.062 -2.890 -1.490 1.00 78.12 112 ARG A N 1
ATOM 896 C CA . ARG A 1 112 ? 11.806 -4.001 -2.102 1.00 78.12 112 ARG A CA 1
ATOM 897 C C . ARG A 1 112 ? 11.679 -4.035 -3.617 1.00 78.12 112 ARG A C 1
ATOM 899 O O . ARG A 1 112 ? 12.568 -4.591 -4.261 1.00 78.12 112 ARG A O 1
ATOM 906 N N . GLU A 1 113 ? 10.603 -3.490 -4.186 1.00 76.94 113 GLU A N 1
ATOM 907 C CA . GLU A 1 113 ? 10.483 -3.384 -5.635 1.00 76.94 113 GLU A CA 1
ATOM 908 C C . GLU A 1 113 ? 11.664 -2.571 -6.178 1.00 76.94 113 GLU A C 1
ATOM 910 O O . GLU A 1 113 ? 11.842 -1.401 -5.824 1.00 76.94 113 GLU A O 1
ATOM 915 N N . PRO A 1 114 ? 12.496 -3.161 -7.049 1.00 78.62 114 PRO A N 1
ATOM 916 C CA . PRO A 1 114 ? 13.660 -2.466 -7.547 1.00 78.62 114 PRO A CA 1
ATOM 917 C C . PRO A 1 114 ? 13.210 -1.275 -8.395 1.00 78.62 114 PRO A C 1
ATOM 919 O O . PRO A 1 114 ? 12.494 -1.409 -9.392 1.00 78.62 114 PRO A O 1
ATOM 922 N N . THR A 1 115 ? 13.654 -0.082 -8.002 1.00 88.44 115 THR A N 1
ATOM 923 C CA . THR A 1 115 ? 13.419 1.151 -8.755 1.00 88.44 115 THR A CA 1
ATOM 924 C C . THR A 1 115 ? 13.884 0.978 -10.202 1.00 88.44 115 THR A C 1
ATOM 926 O O . THR A 1 115 ? 14.918 0.361 -10.457 1.00 88.44 115 THR A O 1
ATOM 929 N N . MET A 1 116 ? 13.176 1.583 -11.163 1.00 91.12 116 MET A N 1
ATOM 930 C CA . MET A 1 116 ? 13.540 1.517 -12.589 1.00 91.12 116 MET A CA 1
ATOM 931 C C . MET A 1 116 ? 15.012 1.885 -12.833 1.00 91.12 116 MET A C 1
ATOM 933 O O . MET A 1 116 ? 15.722 1.209 -13.570 1.00 91.12 116 MET A O 1
ATOM 937 N N . PHE A 1 117 ? 15.499 2.919 -12.147 1.00 90.81 117 PHE A N 1
ATOM 938 C CA . PHE A 1 117 ? 16.902 3.318 -12.214 1.00 90.81 117 PHE A CA 1
ATOM 939 C C . PHE A 1 117 ? 17.864 2.275 -11.620 1.00 90.81 117 PHE A C 1
ATOM 941 O O . PHE A 1 117 ? 18.951 2.075 -12.155 1.00 90.81 117 PHE A O 1
ATOM 948 N N . GLY A 1 118 ? 17.466 1.568 -10.558 1.00 91.38 118 GLY A N 1
ATOM 949 C CA . GLY A 1 118 ? 18.231 0.443 -10.010 1.00 91.38 118 GLY A CA 1
ATOM 950 C C . GLY A 1 118 ? 18.337 -0.704 -11.016 1.00 91.38 118 GLY A C 1
ATOM 951 O O . GLY A 1 118 ? 19.425 -1.217 -11.259 1.00 91.38 118 GLY A O 1
ATOM 952 N N . MET A 1 119 ? 17.241 -1.018 -11.706 1.00 92.88 119 MET A N 1
ATOM 953 C CA . MET A 1 119 ? 17.211 -2.051 -12.748 1.00 92.88 119 MET A CA 1
ATOM 954 C C . MET A 1 119 ? 18.081 -1.704 -13.952 1.00 92.88 119 MET A C 1
ATOM 956 O O . MET A 1 119 ? 18.813 -2.557 -14.453 1.00 92.88 119 MET A O 1
ATOM 960 N N . LEU A 1 120 ? 18.051 -0.442 -14.378 1.00 93.19 120 LEU A N 1
ATOM 961 C CA . LEU A 1 120 ? 18.962 0.086 -15.393 1.00 93.19 120 LEU A CA 1
ATOM 962 C C . LEU A 1 120 ? 20.412 0.056 -14.917 1.00 93.19 120 LEU A C 1
ATOM 964 O O . LEU A 1 120 ? 21.318 -0.183 -15.708 1.00 93.19 120 LEU A O 1
ATOM 968 N N . SER A 1 121 ? 20.634 0.259 -13.619 1.00 91.12 121 SER A N 1
ATOM 969 C CA . SER A 1 121 ? 21.977 0.236 -13.058 1.00 91.12 121 SER A CA 1
ATOM 970 C C . SER A 1 121 ? 22.591 -1.162 -13.014 1.00 91.12 121 SER A C 1
ATOM 972 O O . SER A 1 121 ? 23.806 -1.296 -13.162 1.00 91.12 121 SER A O 1
ATOM 974 N N . MET A 1 122 ? 21.747 -2.184 -12.854 1.00 91.31 122 MET A N 1
ATOM 975 C CA . MET A 1 122 ? 22.107 -3.605 -12.908 1.00 91.31 122 MET A CA 1
ATOM 976 C C . MET A 1 122 ? 22.171 -4.165 -14.335 1.00 91.31 122 MET A C 1
ATOM 978 O O . MET A 1 122 ? 22.595 -5.301 -14.519 1.00 91.31 122 MET A O 1
ATOM 982 N N . THR A 1 123 ? 21.735 -3.404 -15.341 1.00 93.31 123 THR A N 1
ATOM 983 C CA . THR A 1 123 ? 21.788 -3.847 -16.738 1.00 93.31 123 THR A CA 1
ATOM 984 C C . THR A 1 123 ? 23.239 -3.750 -17.236 1.00 93.31 123 THR A C 1
ATOM 986 O O . THR A 1 123 ? 23.843 -2.672 -17.129 1.00 93.31 123 THR A O 1
ATOM 989 N N . PRO A 1 124 ? 23.829 -4.851 -17.739 1.00 91.06 124 PRO A N 1
ATOM 990 C CA . PRO A 1 124 ? 25.208 -4.858 -18.211 1.00 91.06 124 PRO A CA 1
ATOM 991 C C . PRO A 1 124 ? 25.374 -3.981 -19.459 1.00 91.06 124 PRO A C 1
ATOM 993 O O . PRO A 1 124 ? 24.407 -3.640 -20.134 1.00 91.06 124 PRO A O 1
ATOM 996 N N . ASN A 1 125 ? 26.620 -3.613 -19.769 1.00 91.06 125 ASN A N 1
ATOM 997 C CA . ASN A 1 125 ? 27.005 -2.934 -21.017 1.00 91.06 125 ASN A CA 1
ATOM 998 C C . ASN A 1 125 ? 26.334 -1.570 -21.289 1.00 91.06 125 ASN A C 1
ATOM 1000 O O . ASN A 1 125 ? 26.397 -1.068 -22.407 1.00 91.06 125 ASN A O 1
ATOM 1004 N N . LEU A 1 126 ? 25.738 -0.935 -20.274 1.00 91.00 126 LEU A N 1
ATOM 1005 C CA . LEU A 1 126 ? 25.155 0.404 -20.388 1.00 91.00 126 LEU A CA 1
ATOM 1006 C C . LEU A 1 126 ? 25.941 1.439 -19.592 1.00 91.00 126 LEU A C 1
ATOM 1008 O O . LEU A 1 126 ? 26.059 1.333 -18.366 1.00 91.00 126 LEU A O 1
ATOM 1012 N N . ASP A 1 127 ? 26.390 2.488 -20.281 1.00 91.75 127 ASP A N 1
ATOM 1013 C CA . ASP A 1 127 ? 26.946 3.683 -19.652 1.00 91.75 127 ASP A CA 1
ATOM 1014 C C . ASP A 1 127 ? 25.848 4.548 -18.999 1.00 91.75 127 ASP A C 1
ATOM 1016 O O . ASP A 1 127 ? 24.643 4.345 -19.183 1.00 91.75 127 ASP A O 1
ATOM 1020 N N . ASN A 1 128 ? 26.252 5.547 -18.210 1.00 92.69 128 ASN A N 1
ATOM 1021 C CA . ASN A 1 128 ? 25.295 6.407 -17.507 1.00 92.69 128 ASN A CA 1
ATOM 1022 C C . ASN A 1 128 ? 24.369 7.165 -18.470 1.00 92.69 128 ASN A C 1
ATOM 1024 O O . ASN A 1 128 ? 23.188 7.344 -18.176 1.00 92.69 128 ASN A O 1
ATOM 1028 N N . ARG A 1 129 ? 24.872 7.587 -19.636 1.00 92.50 129 ARG A N 1
ATOM 1029 C CA . ARG A 1 129 ? 24.082 8.331 -20.623 1.00 92.50 129 ARG A CA 1
ATOM 1030 C C . ARG A 1 129 ? 22.979 7.459 -21.222 1.00 92.50 129 ARG A C 1
ATOM 1032 O O . ARG A 1 129 ? 21.839 7.918 -21.327 1.00 92.50 129 ARG A O 1
ATOM 1039 N N . ALA A 1 130 ? 23.296 6.221 -21.585 1.00 93.12 130 ALA A N 1
ATOM 1040 C CA . ALA A 1 130 ? 22.344 5.234 -22.062 1.00 93.12 130 ALA A CA 1
ATOM 1041 C C . ALA A 1 130 ? 21.314 4.915 -20.974 1.00 93.12 130 ALA A C 1
ATOM 1043 O O . ALA A 1 130 ? 20.121 4.955 -21.252 1.00 93.12 130 ALA A O 1
ATOM 1044 N N . ARG A 1 131 ? 21.718 4.743 -19.708 1.00 94.12 131 ARG A N 1
ATOM 1045 C CA . ARG A 1 131 ? 20.769 4.522 -18.597 1.00 94.12 131 ARG A CA 1
ATOM 1046 C C . ARG A 1 131 ? 19.722 5.639 -18.489 1.00 94.12 131 ARG A C 1
ATOM 1048 O O . ARG A 1 131 ? 18.532 5.345 -18.401 1.00 94.12 131 ARG A O 1
ATOM 1055 N N . TYR A 1 132 ? 20.117 6.912 -18.574 1.00 94.19 132 TYR A N 1
ATOM 1056 C CA . TYR A 1 132 ? 19.154 8.026 -18.542 1.00 94.19 132 TYR A CA 1
ATOM 1057 C C . TYR A 1 132 ? 18.221 8.055 -19.760 1.00 94.19 132 TYR A C 1
ATOM 1059 O O . TYR A 1 132 ? 17.021 8.290 -19.611 1.00 94.19 132 TYR A O 1
ATOM 1067 N N . LYS A 1 133 ? 18.738 7.781 -20.964 1.00 93.94 133 LYS A N 1
ATOM 1068 C CA . LYS A 1 133 ? 17.898 7.684 -22.168 1.00 93.94 133 LYS A CA 1
ATOM 1069 C C . LYS A 1 133 ? 16.906 6.521 -22.076 1.00 93.94 133 LYS A C 1
ATOM 1071 O O . LYS A 1 133 ? 15.736 6.687 -22.412 1.00 93.94 133 LYS A O 1
ATOM 1076 N N . ALA A 1 134 ? 17.357 5.371 -21.580 1.00 95.12 134 ALA A N 1
ATOM 1077 C CA . ALA A 1 134 ? 16.541 4.175 -21.418 1.00 95.12 134 ALA A CA 1
ATOM 1078 C C . ALA A 1 134 ? 15.429 4.404 -20.392 1.00 95.12 134 ALA A C 1
ATOM 1080 O O . ALA A 1 134 ? 14.295 3.998 -20.626 1.00 95.12 134 ALA A O 1
ATOM 1081 N N . LEU A 1 135 ? 15.711 5.130 -19.304 1.00 94.94 135 LEU A N 1
ATOM 1082 C CA . LEU A 1 135 ? 14.692 5.538 -18.336 1.00 94.94 135 LEU A CA 1
ATOM 1083 C C . LEU A 1 135 ? 13.556 6.323 -19.009 1.00 94.94 135 LEU A C 1
ATOM 1085 O O . LEU A 1 135 ? 12.380 6.024 -18.790 1.00 94.94 135 LEU A O 1
ATOM 1089 N N . GLY A 1 136 ? 13.905 7.287 -19.867 1.00 94.12 136 GLY A N 1
ATOM 1090 C CA . GLY A 1 136 ? 12.931 8.046 -20.653 1.00 94.12 136 GLY A CA 1
ATOM 1091 C C . GLY A 1 136 ? 12.139 7.167 -21.625 1.00 94.12 136 GLY A C 1
ATOM 1092 O O . GLY A 1 136 ? 10.926 7.327 -21.750 1.00 94.12 136 GLY A O 1
ATOM 1093 N N . LEU A 1 137 ? 12.801 6.204 -22.269 1.00 94.69 137 LEU A N 1
ATOM 1094 C CA . LEU A 1 137 ? 12.179 5.274 -23.208 1.00 94.69 137 LEU A CA 1
ATOM 1095 C C . LEU A 1 137 ? 11.176 4.333 -22.522 1.00 94.69 137 LEU A C 1
ATOM 1097 O O . LEU A 1 137 ? 10.042 4.212 -22.984 1.00 94.69 137 LEU A O 1
ATOM 1101 N N . VAL A 1 138 ? 11.552 3.717 -21.396 1.00 94.81 138 VAL A N 1
ATOM 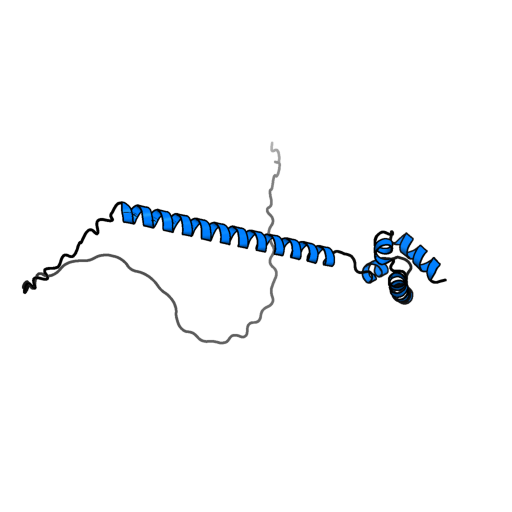1102 C CA . VAL A 1 138 ? 10.661 2.833 -20.623 1.00 94.81 138 VAL A CA 1
ATOM 1103 C C . VAL A 1 138 ? 9.415 3.587 -20.164 1.00 94.81 138 VAL A C 1
ATOM 1105 O O . VAL A 1 138 ? 8.307 3.052 -20.247 1.00 94.81 138 VAL A O 1
ATOM 1108 N N . HIS A 1 139 ? 9.581 4.838 -19.719 1.00 93.50 139 HIS A N 1
ATOM 1109 C CA . HIS A 1 139 ? 8.461 5.695 -19.343 1.00 93.50 139 HIS A CA 1
ATOM 1110 C C . HIS A 1 139 ? 7.573 6.036 -20.548 1.00 93.50 139 HIS A C 1
ATOM 1112 O O . HIS A 1 139 ? 6.361 5.841 -20.488 1.00 93.50 139 HIS A O 1
ATOM 1118 N N . LYS A 1 140 ? 8.170 6.477 -21.664 1.00 95.12 140 LYS A N 1
ATOM 1119 C CA . LYS A 1 140 ? 7.458 6.838 -22.902 1.00 95.12 140 LYS A C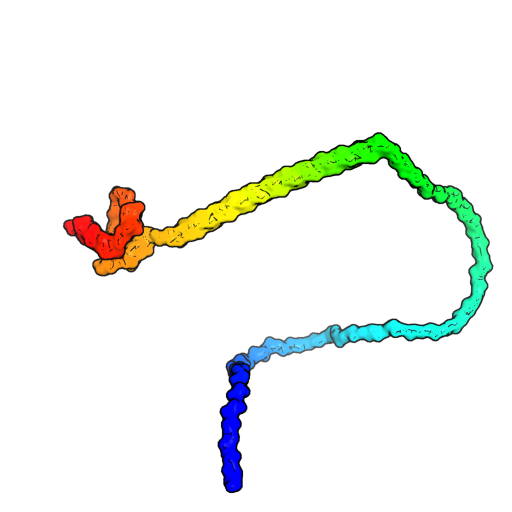A 1
ATOM 1120 C C . LYS A 1 140 ? 6.634 5.679 -23.468 1.00 95.12 140 LYS A C 1
ATOM 1122 O O . LYS A 1 140 ? 5.538 5.908 -23.966 1.00 95.12 140 LYS A O 1
ATOM 1127 N N . LEU A 1 141 ? 7.156 4.456 -23.401 1.00 93.88 141 LEU A N 1
ATOM 1128 C CA . LEU A 1 141 ? 6.495 3.261 -23.933 1.00 93.88 141 LEU A CA 1
ATOM 1129 C C . LEU A 1 141 ? 5.551 2.586 -22.925 1.00 93.88 141 LEU A C 1
ATOM 1131 O O . LEU A 1 141 ? 4.940 1.574 -23.253 1.00 93.88 141 LEU A O 1
ATOM 1135 N N . GLY A 1 142 ? 5.438 3.099 -21.693 1.00 92.12 142 GLY A N 1
ATOM 1136 C CA . GLY A 1 142 ? 4.614 2.479 -20.649 1.00 92.12 142 GLY A CA 1
ATOM 1137 C C . GLY A 1 142 ? 5.070 1.065 -20.266 1.00 92.12 142 GLY A C 1
ATOM 1138 O O . GLY A 1 142 ? 4.301 0.283 -19.712 1.00 92.12 142 GLY A O 1
ATOM 1139 N N . MET A 1 143 ? 6.328 0.714 -20.547 1.00 91.88 143 MET A N 1
ATOM 1140 C CA . MET A 1 143 ? 6.830 -0.662 -20.497 1.00 91.88 143 MET A CA 1
ATOM 1141 C C . MET A 1 143 ? 7.398 -1.081 -19.135 1.00 91.88 143 MET A C 1
ATOM 1143 O O . MET A 1 143 ? 8.039 -2.127 -19.043 1.00 91.88 143 MET A O 1
ATOM 1147 N N . LYS A 1 144 ? 7.145 -0.318 -18.059 1.00 91.62 144 LYS A N 1
ATOM 1148 C CA . LYS A 1 144 ? 7.710 -0.574 -16.718 1.00 91.62 144 LYS A CA 1
ATOM 1149 C C . LYS A 1 144 ? 7.595 -2.048 -16.311 1.00 91.62 144 LYS A C 1
ATOM 1151 O O . LYS A 1 144 ? 8.600 -2.672 -15.994 1.00 91.62 144 LYS A O 1
ATOM 1156 N N . ASN A 1 145 ? 6.392 -2.617 -16.365 1.00 91.44 145 ASN A N 1
ATOM 1157 C CA . ASN A 1 145 ? 6.144 -3.981 -15.886 1.00 91.44 145 ASN A CA 1
ATOM 1158 C C . ASN A 1 145 ? 6.811 -5.060 -16.750 1.00 91.44 145 ASN A C 1
ATOM 1160 O O . ASN A 1 145 ? 7.227 -6.085 -16.219 1.00 91.44 145 ASN A O 1
ATOM 1164 N N . ALA A 1 146 ? 6.908 -4.844 -18.065 1.00 92.19 146 ALA A N 1
ATOM 1165 C CA . ALA A 1 146 ? 7.601 -5.762 -18.966 1.00 92.19 146 ALA A CA 1
ATOM 1166 C C . ALA A 1 146 ? 9.116 -5.704 -18.730 1.00 92.19 146 ALA A C 1
ATOM 1168 O O . ALA A 1 146 ? 9.751 -6.736 -18.548 1.00 92.19 146 ALA A O 1
ATOM 1169 N N . PHE A 1 147 ? 9.666 -4.493 -18.619 1.00 93.69 147 PHE A N 1
ATOM 1170 C CA . PHE A 1 147 ? 11.086 -4.263 -18.366 1.00 93.69 147 PHE A CA 1
ATOM 1171 C C . PHE A 1 147 ? 11.551 -4.864 -17.028 1.00 93.69 147 PHE A C 1
ATOM 1173 O O . PHE A 1 147 ? 12.625 -5.458 -16.953 1.00 93.69 147 PHE A O 1
ATOM 1180 N N . LEU A 1 148 ? 10.720 -4.781 -15.979 1.00 91.19 148 LEU A N 1
ATOM 1181 C CA . LEU A 1 148 ? 11.003 -5.399 -14.676 1.00 91.19 148 LEU A CA 1
ATOM 1182 C C . LEU A 1 148 ? 11.089 -6.934 -14.734 1.00 91.19 148 LEU A C 1
ATOM 1184 O O . LEU A 1 148 ? 11.816 -7.521 -13.937 1.00 91.19 148 LEU A O 1
ATOM 1188 N N . LYS A 1 149 ? 10.370 -7.572 -15.666 1.00 92.25 149 LYS A N 1
ATOM 1189 C CA . LYS A 1 149 ? 10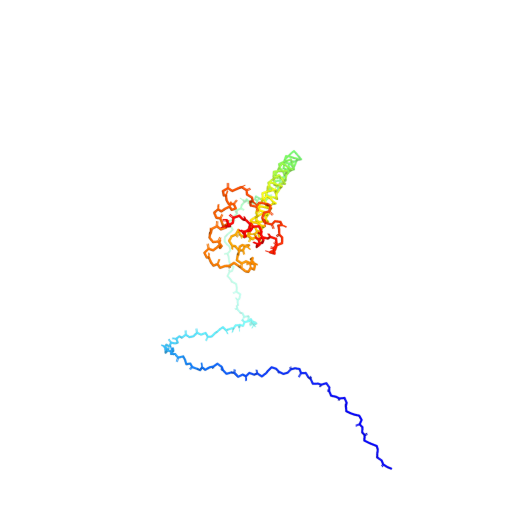.337 -9.034 -15.831 1.00 92.25 149 LYS A CA 1
ATOM 1190 C C . LYS A 1 149 ? 11.437 -9.577 -16.748 1.00 92.25 149 LYS A C 1
ATOM 1192 O O . LYS A 1 149 ? 11.706 -10.769 -16.685 1.00 92.25 149 LYS A O 1
ATOM 1197 N N . MET A 1 150 ? 12.049 -8.727 -17.573 1.00 93.88 150 MET A N 1
ATOM 1198 C CA . MET A 1 150 ? 13.177 -9.099 -18.435 1.00 93.88 150 MET A CA 1
ATOM 1199 C C . MET A 1 150 ? 14.423 -9.424 -17.609 1.00 93.88 150 MET A C 1
ATOM 1201 O O . MET A 1 150 ? 14.653 -8.803 -16.565 1.00 93.88 150 MET A O 1
ATOM 1205 N N . LEU A 1 151 ? 15.256 -10.335 -18.103 1.00 94.25 151 LEU A N 1
ATOM 1206 C CA . LEU A 1 151 ? 16.607 -10.560 -17.590 1.00 94.25 151 LEU A CA 1
ATOM 1207 C C . LEU A 1 151 ? 17.506 -9.340 -17.872 1.00 94.25 151 LEU A C 1
ATOM 1209 O O . LEU A 1 151 ? 17.227 -8.575 -18.799 1.00 94.25 151 LEU A O 1
ATOM 1213 N N . PRO A 1 152 ? 18.582 -9.115 -17.094 1.00 94.12 152 PRO A N 1
ATOM 1214 C CA . PRO A 1 152 ? 19.515 -8.016 -17.348 1.00 94.12 152 PRO A CA 1
ATOM 1215 C C . PRO A 1 152 ? 20.042 -7.989 -18.791 1.00 94.12 152 PRO A C 1
ATOM 1217 O O . PRO A 1 152 ? 20.100 -6.923 -19.395 1.00 94.12 152 PRO A O 1
ATOM 1220 N N . GLU A 1 153 ? 20.353 -9.146 -19.369 1.00 94.81 153 GLU A N 1
ATOM 1221 C CA . GLU A 1 153 ? 20.851 -9.281 -20.741 1.00 94.81 153 GLU A CA 1
ATOM 1222 C C . GLU A 1 153 ? 19.773 -8.896 -21.767 1.00 94.81 153 GLU A C 1
ATOM 1224 O O . GLU A 1 153 ? 20.025 -8.118 -22.686 1.00 94.81 153 GLU A O 1
ATOM 1229 N N . GLU A 1 154 ? 18.534 -9.350 -21.566 1.00 95.62 154 GLU A N 1
ATOM 1230 C CA . GLU A 1 154 ? 17.395 -8.977 -22.416 1.00 95.62 154 GLU A CA 1
ATOM 1231 C C . GLU A 1 154 ? 17.124 -7.468 -22.370 1.00 95.62 154 GLU A C 1
ATOM 1233 O O . GLU A 1 154 ? 16.790 -6.860 -23.388 1.00 95.62 154 GLU A O 1
ATOM 1238 N N . ARG A 1 155 ? 17.305 -6.837 -21.201 1.00 95.44 155 ARG A N 1
ATOM 1239 C CA . ARG A 1 155 ? 17.197 -5.378 -21.066 1.00 95.44 155 ARG A CA 1
ATOM 1240 C C . ARG A 1 155 ? 18.273 -4.666 -21.865 1.00 95.44 155 ARG A C 1
ATOM 1242 O O . ARG A 1 155 ? 17.951 -3.661 -22.492 1.00 95.44 155 ARG A O 1
ATOM 1249 N N . SER A 1 156 ? 19.520 -5.146 -21.840 1.00 94.44 156 SER A N 1
ATOM 1250 C CA . SER A 1 156 ? 20.579 -4.545 -22.654 1.00 94.44 156 SER A CA 1
ATOM 1251 C C . SER A 1 156 ? 20.247 -4.643 -24.138 1.00 94.44 156 SER A C 1
ATOM 1253 O O . SER A 1 156 ? 20.218 -3.610 -24.798 1.00 94.44 156 SER A O 1
ATOM 1255 N N . GLU A 1 157 ? 19.879 -5.824 -24.639 1.00 94.50 157 GLU A N 1
ATOM 1256 C CA . GLU A 1 157 ? 19.532 -6.017 -26.054 1.00 94.50 157 GLU A CA 1
ATOM 1257 C C . GLU A 1 157 ? 18.348 -5.143 -26.484 1.00 94.50 157 GLU A C 1
ATOM 1259 O O . GLU A 1 157 ? 18.401 -4.456 -27.504 1.00 94.50 157 GLU A O 1
ATOM 1264 N N . TRP A 1 158 ? 17.291 -5.088 -25.668 1.00 94.75 158 TRP A N 1
ATOM 1265 C CA . TRP A 1 158 ? 16.142 -4.228 -25.942 1.00 94.75 158 TRP A CA 1
ATOM 1266 C C . TRP A 1 158 ? 16.527 -2.745 -25.954 1.00 94.75 158 TRP A C 1
ATOM 1268 O O . TRP A 1 158 ? 16.048 -1.988 -26.799 1.00 94.75 158 TRP A O 1
ATOM 1278 N N . ILE A 1 159 ? 17.393 -2.311 -25.033 1.00 94.06 159 ILE A N 1
ATOM 1279 C CA . ILE A 1 159 ? 17.872 -0.928 -24.994 1.00 94.06 159 ILE A CA 1
ATOM 1280 C C . ILE A 1 159 ? 18.683 -0.606 -26.247 1.00 94.06 159 ILE A C 1
ATOM 1282 O O . ILE A 1 159 ? 18.423 0.435 -26.846 1.00 94.06 159 ILE A O 1
ATOM 1286 N N . LEU A 1 160 ? 19.606 -1.478 -26.662 1.00 91.75 160 LEU A N 1
ATOM 1287 C CA . LEU A 1 160 ? 20.376 -1.281 -27.890 1.00 91.75 160 LEU A CA 1
ATOM 1288 C C . LEU A 1 160 ? 19.445 -1.168 -29.105 1.00 91.75 160 LEU A C 1
ATOM 1290 O O . LEU A 1 160 ? 19.507 -0.167 -29.813 1.00 91.75 160 LEU A O 1
ATOM 1294 N N . TYR A 1 161 ? 18.507 -2.107 -29.263 1.00 91.94 161 TYR A N 1
ATOM 1295 C CA . TYR A 1 161 ? 17.550 -2.120 -30.376 1.00 91.94 161 TYR A CA 1
ATOM 1296 C C . TYR A 1 161 ? 16.719 -0.831 -30.499 1.00 91.94 161 TYR A C 1
ATOM 1298 O O . TYR A 1 161 ? 16.366 -0.427 -31.600 1.00 91.94 161 TYR A O 1
ATOM 1306 N N . ASN A 1 162 ? 16.374 -0.186 -29.381 1.00 90.00 162 ASN A N 1
ATOM 1307 C CA . ASN A 1 162 ? 15.557 1.033 -29.390 1.00 90.00 162 ASN A CA 1
ATOM 1308 C C . ASN A 1 162 ? 16.374 2.340 -29.331 1.00 90.00 162 ASN A C 1
ATOM 1310 O O . ASN A 1 162 ? 15.780 3.423 -29.320 1.00 90.00 162 ASN A O 1
ATOM 1314 N N . MET A 1 163 ? 17.700 2.262 -29.182 1.00 85.19 163 MET A N 1
ATOM 1315 C CA . MET A 1 163 ? 18.592 3.430 -29.143 1.00 85.19 163 MET A CA 1
ATOM 1316 C C . MET A 1 163 ? 19.364 3.670 -30.431 1.00 85.19 163 MET A C 1
ATOM 1318 O O . MET A 1 163 ? 19.929 4.759 -30.578 1.00 85.19 163 MET A O 1
ATOM 1322 N N . GLU A 1 164 ? 19.399 2.669 -31.300 1.00 64.81 164 GLU A N 1
ATOM 1323 C CA . GLU A 1 164 ? 19.811 2.782 -32.697 1.00 64.81 164 GLU A CA 1
ATOM 1324 C C . GLU A 1 164 ? 18.780 3.580 -33.512 1.00 64.81 164 GLU A C 1
ATOM 1326 O O . GLU A 1 164 ? 19.219 4.452 -34.297 1.00 64.81 164 GLU A O 1
#